Protein AF-A0AAP5I5X0-F1 (afdb_monomer)

Organism: NCBI:txid2712845

Structure (mmCIF, N/CA/C/O backbone):
data_AF-A0AAP5I5X0-F1
#
_entry.id   AF-A0AAP5I5X0-F1
#
loop_
_atom_site.group_PDB
_atom_site.id
_atom_site.type_symbol
_atom_site.label_atom_id
_atom_site.label_alt_id
_atom_site.label_comp_id
_atom_site.label_asym_id
_atom_site.label_entity_id
_atom_site.label_seq_id
_atom_site.pdbx_PDB_ins_code
_atom_site.Cartn_x
_atom_site.Cartn_y
_atom_site.Cartn_z
_atom_site.occupancy
_atom_site.B_iso_or_equiv
_atom_site.auth_seq_id
_atom_site.auth_comp_id
_atom_site.auth_asym_id
_atom_site.auth_atom_id
_atom_site.pdbx_PDB_model_num
ATOM 1 N N . MET A 1 1 ? 5.496 1.287 1.219 1.00 66.94 1 MET A N 1
ATOM 2 C CA 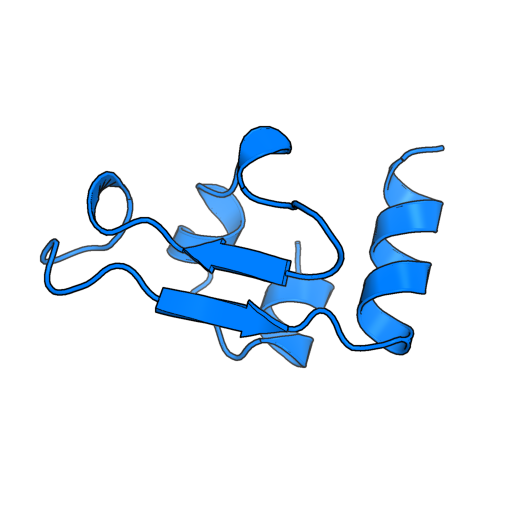. MET A 1 1 ? 4.551 2.290 1.774 1.00 66.94 1 MET A CA 1
ATOM 3 C C . MET A 1 1 ? 4.414 3.538 0.892 1.00 66.94 1 MET A C 1
ATOM 5 O O . MET A 1 1 ? 3.311 3.783 0.426 1.00 66.94 1 MET A O 1
ATOM 9 N N . PHE A 1 2 ? 5.483 4.298 0.610 1.00 75.00 2 PHE A N 1
ATOM 10 C CA . PHE A 1 2 ? 5.398 5.536 -0.196 1.00 75.00 2 PHE A CA 1
ATOM 11 C C . PHE A 1 2 ? 4.825 5.342 -1.613 1.00 75.00 2 PHE A C 1
ATOM 13 O O . PHE A 1 2 ? 4.020 6.158 -2.051 1.00 75.00 2 PHE A O 1
ATOM 20 N N . GLY A 1 3 ? 5.146 4.229 -2.286 1.00 82.44 3 GLY A N 1
ATOM 21 C CA . GLY A 1 3 ? 4.569 3.897 -3.595 1.00 82.44 3 GLY A CA 1
ATOM 22 C C . GLY A 1 3 ? 3.041 3.758 -3.571 1.00 82.44 3 GLY A C 1
ATOM 23 O O . GLY A 1 3 ? 2.363 4.294 -4.436 1.00 82.44 3 GLY A O 1
ATOM 24 N N . ILE A 1 4 ? 2.462 3.136 -2.539 1.00 84.81 4 ILE A N 1
ATOM 25 C CA . ILE A 1 4 ? 1.002 2.960 -2.453 1.00 84.81 4 ILE A CA 1
ATOM 26 C C . ILE A 1 4 ? 0.307 4.326 -2.386 1.00 84.81 4 ILE A C 1
ATOM 28 O O . ILE A 1 4 ? -0.638 4.563 -3.134 1.00 84.81 4 ILE A O 1
ATOM 32 N N . CYS A 1 5 ? 0.803 5.252 -1.559 1.00 87.06 5 CYS A N 1
ATOM 33 C CA . CYS A 1 5 ? 0.261 6.612 -1.488 1.00 87.06 5 CYS A CA 1
ATOM 34 C C . CYS A 1 5 ? 0.409 7.368 -2.816 1.00 87.06 5 CYS A C 1
ATOM 36 O O . CYS A 1 5 ? -0.525 8.058 -3.216 1.00 87.06 5 CYS A O 1
ATOM 38 N N . LEU A 1 6 ? 1.547 7.213 -3.503 1.00 86.75 6 LEU A N 1
ATOM 39 C CA . LEU A 1 6 ? 1.816 7.864 -4.787 1.00 86.75 6 LEU A CA 1
ATOM 40 C C . LEU A 1 6 ? 0.844 7.405 -5.885 1.00 86.75 6 LEU A C 1
ATOM 42 O O . LEU A 1 6 ? 0.270 8.237 -6.579 1.00 86.75 6 LEU A O 1
ATOM 46 N N . PHE A 1 7 ? 0.634 6.094 -6.018 1.00 86.00 7 PHE A N 1
ATOM 47 C CA . PHE A 1 7 ? -0.162 5.516 -7.106 1.00 86.00 7 PHE A CA 1
ATOM 48 C C . PHE A 1 7 ? -1.670 5.467 -6.821 1.00 86.00 7 PHE A C 1
ATOM 50 O O . PHE A 1 7 ? -2.466 5.432 -7.753 1.00 86.00 7 PHE A O 1
ATOM 57 N N . THR A 1 8 ? -2.091 5.468 -5.551 1.00 84.25 8 THR A N 1
ATOM 58 C CA . THR A 1 8 ? -3.521 5.347 -5.182 1.00 84.25 8 THR A CA 1
ATOM 59 C C . THR A 1 8 ? -4.121 6.607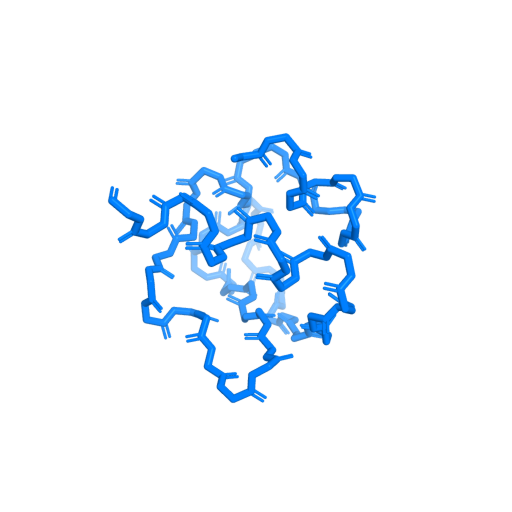 -4.557 1.00 84.25 8 THR A C 1
ATOM 61 O O . THR A 1 8 ? -5.320 6.636 -4.250 1.00 84.25 8 THR A O 1
ATOM 64 N N . GLY A 1 9 ? -3.297 7.633 -4.310 1.00 85.56 9 GLY A N 1
ATOM 65 C CA . GLY A 1 9 ? -3.705 8.866 -3.632 1.00 85.56 9 GLY A CA 1
ATOM 66 C C . GLY A 1 9 ? -4.254 8.632 -2.221 1.00 85.56 9 GLY A C 1
ATOM 67 O O . GLY A 1 9 ? -5.061 9.421 -1.729 1.00 85.56 9 GLY A O 1
ATOM 68 N N . CYS A 1 10 ? -3.909 7.510 -1.580 1.00 84.56 10 CYS A N 1
ATOM 69 C CA . CYS A 1 10 ? -4.392 7.193 -0.244 1.00 84.56 10 CYS A CA 1
ATOM 70 C C . CYS A 1 10 ? -3.696 8.012 0.840 1.00 84.56 10 CYS A C 1
ATOM 72 O O . CYS A 1 10 ? -2.580 8.509 0.681 1.00 84.56 10 CYS A O 1
ATOM 74 N N . ARG A 1 11 ? -4.357 8.121 1.993 1.00 85.25 11 ARG A N 1
ATOM 75 C CA . ARG A 1 11 ? -3.756 8.751 3.171 1.00 85.25 11 ARG A CA 1
ATOM 76 C C . ARG A 1 11 ? -2.636 7.864 3.708 1.00 85.25 11 ARG A C 1
ATOM 78 O O . ARG A 1 11 ? -2.717 6.641 3.657 1.00 85.25 11 ARG A O 1
ATOM 85 N N . VAL A 1 12 ? -1.638 8.480 4.331 1.00 85.31 12 VAL A N 1
ATOM 86 C CA . VAL A 1 12 ? -0.536 7.766 4.999 1.00 85.31 12 VAL A CA 1
ATOM 87 C C . VAL A 1 12 ? -1.066 6.743 6.012 1.00 85.31 12 VAL A C 1
ATOM 89 O O . VAL A 1 12 ? -0.597 5.610 6.048 1.00 85.31 12 VAL A O 1
ATOM 92 N N . SER A 1 13 ? -2.095 7.105 6.784 1.00 83.00 13 SER A N 1
ATOM 93 C CA . SER A 1 13 ? -2.730 6.204 7.753 1.00 83.00 13 SER A CA 1
ATOM 94 C C . SER A 1 13 ? -3.491 5.042 7.110 1.00 83.00 13 SER A C 1
ATOM 96 O O . SER A 1 13 ? -3.568 3.973 7.703 1.00 83.00 13 SER A O 1
ATOM 98 N N . GLU A 1 14 ? -4.036 5.229 5.905 1.00 82.69 14 GLU A N 1
ATOM 99 C CA . GLU A 1 14 ? -4.682 4.159 5.137 1.00 82.69 14 GLU A CA 1
ATOM 100 C C . GLU A 1 14 ? -3.643 3.158 4.647 1.00 82.69 14 GLU A C 1
ATOM 102 O O . GLU A 1 14 ? -3.817 1.960 4.845 1.00 82.69 14 GLU A O 1
ATOM 107 N N . ALA A 1 15 ? -2.542 3.653 4.075 1.00 85.25 15 ALA A N 1
ATOM 108 C CA . ALA A 1 15 ? -1.444 2.811 3.617 1.00 85.25 15 ALA A CA 1
ATOM 109 C C . ALA A 1 15 ? -0.799 2.020 4.760 1.00 85.25 15 ALA A C 1
ATOM 111 O O . ALA A 1 15 ? -0.429 0.867 4.568 1.00 85.25 15 ALA A O 1
ATOM 112 N N . LEU A 1 16 ? -0.674 2.628 5.944 1.00 85.44 16 LEU A N 1
ATOM 113 C CA . LEU A 1 16 ? -0.091 1.977 7.117 1.00 85.44 16 LEU A CA 1
ATOM 114 C C . LEU A 1 16 ? -0.999 0.881 7.696 1.00 85.44 16 LEU A C 1
ATOM 116 O O . LEU A 1 16 ? -0.510 -0.074 8.288 1.00 85.44 16 LEU A O 1
ATOM 120 N N . ALA A 1 17 ? -2.316 1.019 7.534 1.00 85.12 17 ALA A N 1
ATOM 121 C CA . ALA A 1 17 ? -3.295 0.060 8.034 1.00 85.12 17 ALA A CA 1
ATOM 122 C C . ALA A 1 17 ? -3.654 -1.046 7.025 1.00 85.12 17 ALA A C 1
ATOM 124 O O . ALA A 1 17 ? -4.467 -1.912 7.355 1.00 85.12 17 ALA A O 1
ATOM 125 N N . LEU A 1 18 ? -3.096 -1.010 5.809 1.00 86.50 18 LEU A N 1
ATOM 126 C CA . LEU A 1 18 ? -3.284 -2.062 4.812 1.00 86.50 18 LEU A CA 1
ATOM 127 C C . LEU A 1 18 ? -2.643 -3.366 5.274 1.00 86.50 18 LEU A C 1
ATOM 129 O O . LEU A 1 18 ? -1.503 -3.391 5.739 1.00 86.50 18 LEU A O 1
ATOM 133 N N . GLN A 1 19 ? -3.363 -4.461 5.067 1.00 85.75 19 GLN A N 1
ATOM 134 C CA . GLN A 1 19 ? -2.823 -5.803 5.219 1.00 85.75 19 GLN A CA 1
ATOM 135 C C . GLN A 1 19 ? -2.618 -6.448 3.851 1.00 85.75 19 GLN A C 1
ATOM 137 O O . GLN A 1 19 ? -3.251 -6.080 2.866 1.00 85.75 19 GLN A O 1
ATOM 142 N N . THR A 1 20 ? -1.783 -7.481 3.786 1.00 83.50 20 THR A N 1
ATOM 143 C CA . THR A 1 20 ? -1.617 -8.283 2.562 1.00 83.50 20 THR A CA 1
ATOM 144 C C . THR A 1 20 ? -2.937 -8.893 2.087 1.00 83.50 20 THR A C 1
ATOM 146 O O . THR A 1 20 ? -3.139 -9.050 0.892 1.00 83.50 20 THR A O 1
ATOM 149 N N . THR A 1 21 ? -3.880 -9.158 3.000 1.00 84.81 21 THR A N 1
ATOM 150 C CA . THR A 1 21 ? -5.234 -9.636 2.664 1.00 84.81 21 THR A CA 1
ATOM 151 C C . THR A 1 21 ? -6.099 -8.601 1.938 1.00 84.81 21 THR A C 1
ATOM 153 O O . THR A 1 21 ? -7.092 -8.975 1.315 1.00 84.81 21 THR A O 1
ATOM 156 N N . ASP A 1 22 ? -5.738 -7.317 2.007 1.00 85.56 22 ASP A N 1
ATOM 157 C CA . ASP A 1 22 ? -6.414 -6.226 1.294 1.00 85.56 22 ASP A CA 1
ATOM 1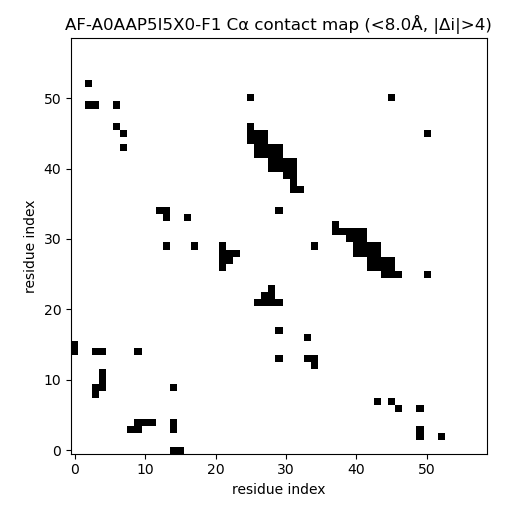58 C C . ASP A 1 22 ? -5.929 -6.062 -0.147 1.00 85.56 22 ASP A C 1
ATOM 160 O O . ASP A 1 22 ? -6.576 -5.370 -0.936 1.00 85.56 22 ASP A O 1
ATOM 164 N N . LEU A 1 23 ? -4.805 -6.698 -0.483 1.00 86.62 23 LEU A N 1
ATOM 165 C CA . LEU A 1 23 ? -4.245 -6.765 -1.823 1.00 86.62 23 LEU A CA 1
ATOM 166 C C . LEU A 1 23 ? -4.748 -8.055 -2.472 1.00 86.62 23 LEU A C 1
ATOM 168 O O . LEU A 1 23 ? -4.292 -9.149 -2.137 1.00 86.62 23 LEU A O 1
ATOM 172 N N . LYS A 1 24 ? -5.716 -7.955 -3.385 1.00 83.88 24 LYS A N 1
ATOM 173 C CA . LYS A 1 24 ? -6.282 -9.143 -4.035 1.00 83.88 24 LYS A CA 1
ATOM 174 C C . LYS A 1 24 ? -6.598 -8.886 -5.497 1.00 83.88 24 LYS A C 1
ATOM 176 O O . LYS A 1 24 ? -7.184 -7.864 -5.840 1.00 83.88 24 LYS A O 1
ATOM 181 N N . SER A 1 25 ? -6.217 -9.838 -6.348 1.00 81.44 25 SER A N 1
ATOM 182 C CA . SER A 1 25 ? -6.546 -9.858 -7.780 1.00 81.44 25 SER A CA 1
ATOM 183 C C . SER A 1 25 ? -6.229 -8.550 -8.517 1.00 81.44 25 SER A C 1
ATOM 185 O O . SER A 1 25 ? -7.012 -8.107 -9.346 1.00 81.44 25 SER A O 1
ATOM 187 N N . GLY A 1 26 ? -5.104 -7.905 -8.189 1.00 84.12 26 GLY A N 1
ATOM 188 C CA . GLY A 1 26 ? -4.730 -6.633 -8.812 1.00 84.12 26 GLY A CA 1
ATOM 189 C C . GLY A 1 26 ? -5.510 -5.426 -8.289 1.00 84.12 26 GLY A C 1
ATOM 190 O O . GLY A 1 26 ? -5.528 -4.396 -8.944 1.00 84.12 26 GLY A O 1
ATOM 191 N N . THR A 1 27 ? -6.138 -5.520 -7.117 1.00 88.62 27 THR A N 1
ATOM 192 C CA . THR A 1 27 ? -6.847 -4.403 -6.479 1.00 88.62 27 THR A CA 1
ATOM 193 C C . THR A 1 27 ? -6.430 -4.234 -5.023 1.00 88.62 27 THR A C 1
ATOM 195 O O . THR A 1 27 ? -6.056 -5.197 -4.348 1.00 88.62 27 THR A O 1
ATOM 198 N N . ILE A 1 28 ? -6.499 -2.996 -4.537 1.00 90.00 28 ILE A N 1
ATOM 199 C CA . ILE A 1 28 ? -6.284 -2.622 -3.140 1.00 90.00 28 ILE A CA 1
ATOM 200 C C . ILE A 1 28 ? -7.620 -2.217 -2.536 1.00 90.00 28 ILE A C 1
ATOM 202 O O . ILE A 1 28 ? -8.265 -1.268 -2.992 1.00 90.00 28 ILE A O 1
ATOM 206 N N . THR A 1 29 ? -8.021 -2.908 -1.474 1.00 89.56 29 THR A N 1
ATOM 207 C CA . THR A 1 29 ? -9.237 -2.582 -0.729 1.00 89.56 29 THR A CA 1
ATOM 208 C C . THR A 1 29 ? -8.906 -1.757 0.509 1.00 89.56 29 THR A C 1
ATOM 210 O O . THR A 1 29 ? -8.402 -2.259 1.508 1.00 89.56 29 THR A O 1
ATOM 213 N N . PHE A 1 30 ? -9.268 -0.479 0.493 1.00 86.81 30 PHE A N 1
ATOM 214 C CA . PHE A 1 30 ? -9.166 0.391 1.660 1.00 86.81 30 PHE A CA 1
ATOM 215 C C . PHE A 1 30 ? -10.425 0.251 2.518 1.00 86.81 30 PHE A C 1
ATOM 217 O O . PHE A 1 30 ? -11.489 0.788 2.185 1.00 86.81 30 PHE A O 1
ATOM 224 N N . ARG A 1 31 ? -10.319 -0.494 3.625 1.00 80.50 31 ARG A N 1
ATOM 225 C CA . ARG A 1 31 ? -11.455 -0.786 4.511 1.00 80.50 31 ARG A CA 1
ATOM 226 C C . ARG A 1 31 ? -11.924 0.450 5.282 1.00 80.50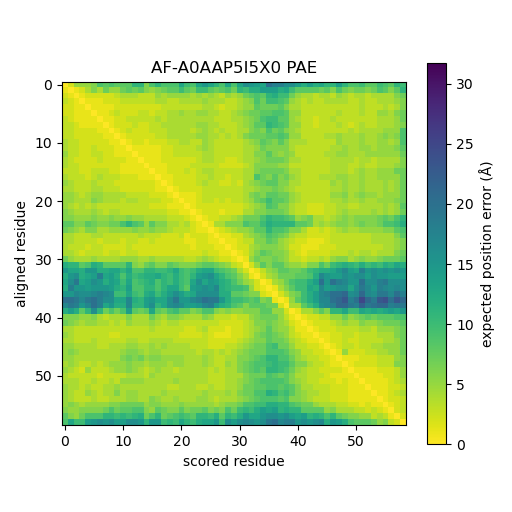 31 ARG A C 1
ATOM 228 O O . ARG A 1 31 ? -11.152 1.205 5.868 1.00 80.50 31 ARG A O 1
ATOM 235 N N . LYS A 1 32 ? -13.246 0.589 5.404 1.00 74.94 32 LYS A N 1
ATOM 236 C CA . LYS A 1 32 ? -13.898 1.549 6.309 1.00 74.94 32 LYS A CA 1
ATOM 237 C C . LYS A 1 32 ? -13.399 1.440 7.759 1.00 74.94 32 LYS A C 1
ATOM 239 O O . LYS A 1 32 ? -13.325 2.445 8.454 1.00 74.94 32 LYS A O 1
ATOM 244 N N . SER A 1 33 ? -13.098 0.235 8.244 1.00 67.94 33 SER A N 1
ATOM 245 C CA . SER A 1 33 ? -12.726 0.005 9.647 1.00 67.94 33 SER A CA 1
ATOM 246 C C . SER A 1 33 ? -11.414 0.681 10.054 1.00 67.94 33 SER A C 1
ATOM 248 O O . SER A 1 33 ? -11.245 0.958 11.240 1.00 67.94 33 SER A O 1
ATOM 250 N N . THR A 1 34 ? -10.535 0.972 9.091 1.00 61.62 34 THR A N 1
ATOM 251 C CA . THR A 1 34 ? -9.201 1.553 9.302 1.00 61.62 34 THR A CA 1
ATOM 252 C C . THR A 1 34 ? -9.124 3.047 8.966 1.00 61.62 34 THR A C 1
ATOM 254 O O . THR A 1 34 ? -8.126 3.699 9.262 1.00 61.62 34 THR A O 1
ATOM 257 N N . THR A 1 35 ? -10.186 3.634 8.401 1.00 59.47 35 THR A N 1
ATOM 258 C CA . THR A 1 35 ? -10.229 5.055 8.029 1.00 59.47 35 THR A CA 1
ATOM 259 C C . THR A 1 35 ? -10.849 5.922 9.124 1.00 59.47 35 THR A C 1
ATOM 261 O O . THR A 1 35 ? -11.908 5.615 9.678 1.00 59.47 35 THR A O 1
ATOM 264 N N . LYS A 1 36 ? -10.213 7.064 9.428 1.00 51.00 36 LYS A N 1
ATOM 265 C CA . LYS A 1 36 ? -10.752 8.072 10.360 1.00 51.00 36 LYS A CA 1
ATOM 266 C C . LYS A 1 36 ? -12.113 8.559 9.843 1.00 51.00 36 LYS A C 1
ATOM 268 O O . LYS A 1 36 ? -12.191 9.127 8.757 1.00 51.00 36 LYS A O 1
ATOM 273 N N . GLY A 1 37 ? -13.170 8.304 10.616 1.00 65.94 37 GLY A N 1
ATOM 274 C CA . GLY A 1 37 ? -14.564 8.617 10.272 1.00 65.94 37 GLY A CA 1
ATOM 275 C C . GLY A 1 37 ? -15.387 7.433 9.749 1.00 65.94 37 GLY A C 1
ATOM 276 O O . GLY A 1 37 ? -16.609 7.525 9.736 1.00 65.94 37 GLY A O 1
ATOM 277 N N . LYS A 1 38 ? -14.755 6.310 9.367 1.00 64.38 38 LYS A N 1
ATOM 278 C CA . LYS A 1 38 ? -15.427 5.066 8.946 1.00 64.38 38 LYS A CA 1
ATOM 279 C C . LYS A 1 38 ? -16.567 5.285 7.927 1.00 64.38 38 LYS A C 1
ATOM 281 O O . LYS A 1 38 ? -17.637 4.679 8.033 1.00 64.38 38 LYS A O 1
ATOM 286 N N . LEU A 1 39 ? -16.352 6.161 6.947 1.00 64.06 39 LEU A N 1
ATOM 287 C CA . LEU A 1 39 ? -17.412 6.620 6.045 1.00 64.06 39 LEU A CA 1
ATOM 288 C C . LEU A 1 39 ? -17.723 5.603 4.935 1.00 64.06 39 LEU A C 1
ATOM 290 O O . LEU A 1 39 ? -18.890 5.281 4.727 1.00 64.06 39 LEU A O 1
ATOM 294 N N . LYS A 1 40 ? -16.708 5.047 4.253 1.00 72.50 40 LYS A N 1
ATOM 295 C CA . LYS A 1 40 ? -16.913 4.100 3.140 1.00 72.50 40 LYS A CA 1
ATOM 296 C C . LYS A 1 40 ? -15.662 3.255 2.865 1.00 72.50 40 LYS A C 1
ATOM 298 O O . LYS A 1 40 ? -14.550 3.759 2.980 1.00 72.50 40 LYS A O 1
ATOM 303 N N . THR A 1 41 ? -15.849 1.985 2.499 1.00 83.81 41 THR A N 1
ATOM 304 C CA . THR A 1 41 ? -14.789 1.142 1.916 1.00 83.81 41 THR A CA 1
ATOM 305 C C . THR A 1 41 ? -14.636 1.507 0.443 1.00 83.81 41 THR A C 1
ATOM 307 O O . THR A 1 41 ? -15.646 1.638 -0.253 1.00 83.81 41 THR A O 1
ATOM 310 N N . ARG A 1 42 ? -13.401 1.667 -0.036 1.00 86.25 42 ARG A N 1
ATOM 311 C CA . ARG A 1 42 ? -13.116 1.931 -1.455 1.00 86.25 42 ARG A CA 1
ATOM 312 C C . ARG A 1 42 ? -12.116 0.920 -1.998 1.00 86.25 42 ARG A C 1
ATOM 314 O O . ARG A 1 42 ? -11.222 0.495 -1.272 1.00 86.25 42 ARG A O 1
ATOM 321 N N . VAL A 1 43 ? -12.278 0.563 -3.263 1.00 88.19 43 VAL A N 1
ATOM 322 C CA . VAL A 1 43 ? -11.381 -0.338 -3.990 1.00 88.19 43 VAL A CA 1
ATOM 323 C C . VAL A 1 43 ? -10.681 0.478 -5.068 1.00 88.19 43 VAL A C 1
ATOM 325 O O . VAL A 1 43 ? -11.316 1.323 -5.699 1.00 88.19 43 VAL A O 1
ATOM 328 N N . VAL A 1 44 ? -9.375 0.278 -5.215 1.00 89.06 44 VAL A N 1
ATOM 329 C CA . VAL A 1 44 ? -8.543 0.942 -6.222 1.00 89.06 44 VA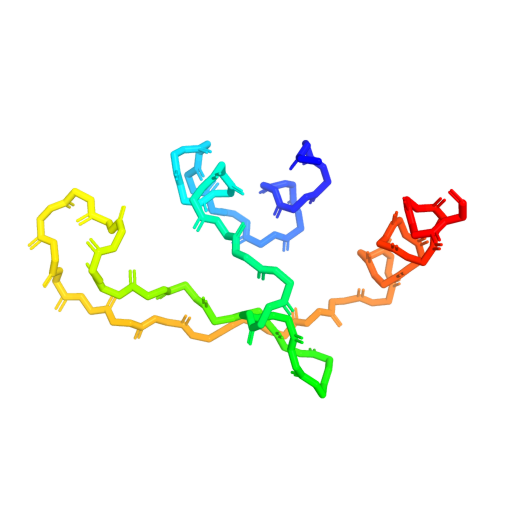L A CA 1
ATOM 330 C C . VAL A 1 44 ? -7.765 -0.124 -6.978 1.00 89.06 44 VAL A C 1
ATOM 332 O O . VAL A 1 44 ? -7.189 -1.013 -6.354 1.00 89.06 44 VAL A O 1
ATOM 335 N N . ASP A 1 45 ? -7.727 -0.028 -8.301 1.00 88.88 45 ASP A N 1
ATOM 336 C CA . ASP A 1 45 ? -6.952 -0.949 -9.126 1.00 88.88 45 ASP A CA 1
ATOM 337 C C . ASP A 1 45 ? -5.446 -0.695 -8.971 1.00 88.88 45 ASP A C 1
ATOM 339 O O . ASP A 1 45 ? -4.977 0.447 -8.910 1.00 88.88 45 ASP A O 1
ATOM 343 N N . ILE A 1 46 ? -4.673 -1.776 -8.893 1.00 87.94 46 ILE A N 1
ATOM 344 C CA . ILE A 1 46 ? -3.214 -1.741 -8.849 1.00 87.94 46 ILE A CA 1
ATOM 345 C C . ILE A 1 46 ? -2.719 -1.497 -10.270 1.00 87.94 46 ILE A C 1
ATOM 347 O O . ILE A 1 46 ? -2.822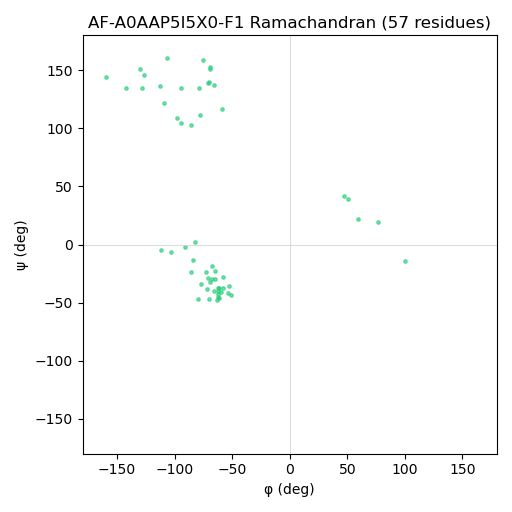 -2.354 -11.145 1.00 87.94 46 ILE A O 1
ATOM 351 N N . GLN A 1 47 ? -2.145 -0.321 -10.491 1.00 86.00 47 GLN A N 1
ATOM 352 C CA . GLN A 1 47 ? -1.461 -0.013 -11.742 1.00 86.00 47 GLN A CA 1
ATOM 353 C C . GLN A 1 47 ? -0.167 -0.824 -11.871 1.00 86.00 47 GLN A C 1
ATOM 355 O O . GLN A 1 47 ? 0.468 -1.147 -10.867 1.00 86.00 47 GLN A O 1
ATOM 360 N N . ALA A 1 48 ? 0.261 -1.097 -13.107 1.00 84.44 48 ALA A N 1
ATOM 361 C CA . ALA A 1 48 ? 1.441 -1.919 -13.396 1.00 84.44 48 ALA A CA 1
ATOM 362 C C . ALA A 1 48 ? 2.701 -1.468 -12.625 1.00 84.44 48 ALA A C 1
ATOM 364 O O . ALA A 1 48 ? 3.359 -2.292 -11.999 1.00 84.44 48 ALA A O 1
ATOM 365 N N . GLY A 1 49 ? 2.965 -0.157 -12.554 1.00 84.25 49 GLY A N 1
ATOM 366 C CA . GLY A 1 49 ? 4.108 0.373 -11.797 1.00 84.25 49 GLY A CA 1
ATOM 367 C C . GLY A 1 49 ? 4.028 0.134 -10.282 1.00 84.25 49 GLY A C 1
ATOM 368 O O . GLY A 1 49 ? 5.050 -0.046 -9.625 1.00 84.25 49 GLY A O 1
ATOM 369 N N . LEU A 1 50 ? 2.820 0.069 -9.709 1.00 85.38 50 LEU 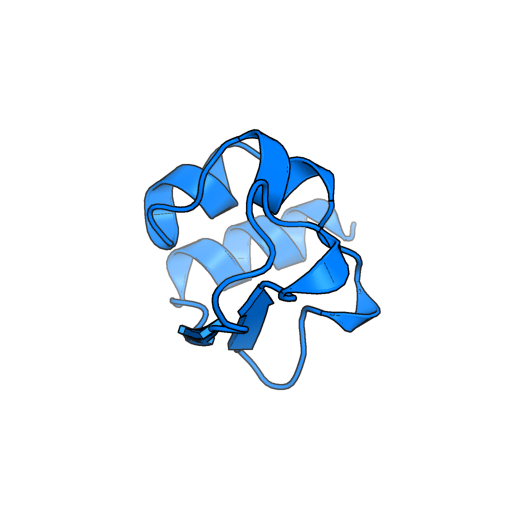A N 1
ATOM 370 C CA . LEU A 1 50 ? 2.641 -0.304 -8.304 1.00 85.38 50 LEU A CA 1
ATOM 371 C C . LEU A 1 50 ? 2.784 -1.818 -8.100 1.00 85.38 50 LEU A C 1
ATOM 373 O O . LEU A 1 50 ? 3.286 -2.237 -7.059 1.00 85.38 50 LEU A O 1
ATOM 377 N N . ALA A 1 51 ? 2.367 -2.632 -9.074 1.00 84.88 51 ALA A N 1
ATOM 378 C CA . ALA A 1 51 ? 2.524 -4.083 -9.021 1.00 84.88 51 ALA A CA 1
ATOM 379 C C . ALA A 1 51 ? 4.004 -4.492 -8.983 1.00 84.88 51 ALA A C 1
ATOM 381 O O . ALA A 1 51 ? 4.369 -5.334 -8.168 1.00 84.88 51 ALA A O 1
ATOM 382 N N . GLU A 1 52 ? 4.856 -3.856 -9.791 1.00 85.81 52 GLU A N 1
ATOM 383 C CA . GLU A 1 52 ? 6.309 -4.090 -9.776 1.00 85.81 52 GLU A CA 1
ATOM 384 C C . GLU A 1 52 ? 6.930 -3.738 -8.418 1.00 85.81 52 GLU A C 1
ATOM 386 O O . GLU A 1 52 ? 7.653 -4.546 -7.838 1.00 85.81 52 GLU A O 1
ATOM 391 N N . LEU A 1 53 ? 6.576 -2.576 -7.859 1.00 85.00 53 LEU A N 1
ATOM 392 C CA . LEU A 1 53 ? 7.040 -2.156 -6.532 1.00 85.00 53 LEU A CA 1
ATOM 393 C C . LEU A 1 53 ? 6.578 -3.099 -5.411 1.00 85.00 53 LEU A C 1
ATOM 395 O O . LEU A 1 53 ? 7.308 -3.318 -4.446 1.00 85.00 53 LEU A O 1
ATOM 399 N N . LEU A 1 54 ? 5.356 -3.630 -5.505 1.00 81.94 54 LEU A N 1
ATOM 400 C CA . LEU A 1 54 ? 4.833 -4.597 -4.537 1.00 81.94 54 LEU A CA 1
ATOM 401 C C . LEU A 1 54 ? 5.509 -5.966 -4.679 1.00 81.94 54 LEU A C 1
ATOM 403 O O . LEU A 1 54 ? 5.779 -6.604 -3.662 1.00 81.94 54 LEU A O 1
ATOM 407 N N . ALA A 1 55 ? 5.796 -6.397 -5.909 1.00 82.50 55 ALA A N 1
ATOM 408 C CA . ALA A 1 55 ? 6.497 -7.646 -6.184 1.00 82.50 55 ALA A CA 1
ATOM 409 C C . ALA A 1 55 ? 7.944 -7.614 -5.669 1.00 82.50 55 ALA A C 1
ATOM 411 O O . ALA A 1 55 ? 8.403 -8.597 -5.093 1.00 82.50 55 ALA A O 1
ATOM 412 N N . ASP A 1 56 ? 8.639 -6.483 -5.815 1.00 83.88 56 ASP A N 1
ATOM 413 C CA . ASP A 1 56 ? 10.001 -6.319 -5.295 1.00 83.88 56 ASP A CA 1
ATOM 414 C C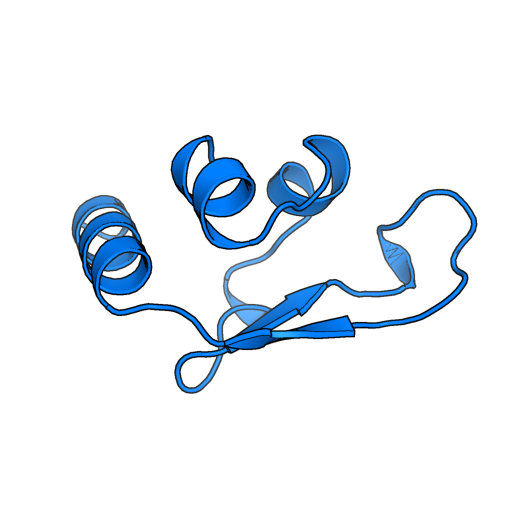 . ASP A 1 56 ? 10.039 -6.276 -3.758 1.00 83.88 56 ASP A C 1
ATOM 416 O O . ASP A 1 56 ? 10.965 -6.785 -3.138 1.00 83.88 56 ASP A O 1
ATOM 420 N N . TYR A 1 57 ? 8.990 -5.747 -3.117 1.00 79.62 57 TYR A N 1
ATOM 421 C CA . TYR A 1 57 ? 8.877 -5.733 -1.654 1.00 79.62 57 TYR A CA 1
ATOM 422 C C . TYR A 1 57 ? 8.584 -7.113 -1.037 1.00 79.62 57 TYR A C 1
ATOM 424 O O . TYR A 1 57 ? 8.858 -7.323 0.141 1.00 79.62 57 TYR A O 1
ATOM 432 N N . GLN A 1 58 ? 8.000 -8.045 -1.797 1.00 67.44 58 GLN A N 1
ATOM 433 C CA . GLN A 1 58 ? 7.718 -9.411 -1.334 1.00 67.44 58 GLN A CA 1
ATOM 434 C C . GLN A 1 58 ? 8.925 -10.364 -1.423 1.00 67.44 58 GLN A C 1
ATOM 436 O O . GLN A 1 58 ? 8.764 -11.546 -1.112 1.00 67.44 58 GLN A O 1
ATOM 441 N N . ARG A 1 59 ? 10.098 -9.879 -1.851 1.00 54.06 59 ARG A N 1
ATOM 442 C CA . ARG A 1 59 ? 11.336 -10.666 -1.920 1.00 54.06 59 ARG A CA 1
ATOM 443 C C . ARG A 1 59 ? 12.022 -10.868 -0.574 1.00 54.06 59 ARG A C 1
ATOM 445 O O . ARG A 1 59 ? 11.948 -9.965 0.287 1.00 54.06 59 ARG A O 1
#

pLDDT: mean 80.75, std 9.2, range [51.0, 90.0]

Sequence (59 aa):
MFGICLFTGCRVSEALALQTTDLKSGTITFRKSTTKGKLKTRVVDIQAGLAELLADYQR

Foldseek 3Di:
DVLCCVPVVDDPQQVVPFDPVQCPPQKGWRALVRDDVSPDIDIDGHDPVNVVVVVVVVD

Mean predicted aligned error: 5.57 Å

Radius of gyration: 10.97 Å; Cα contacts (8 Å, |Δi|>4): 61; chains: 1; bounding box: 29×20×24 Å

Solvent-accessible surface area (backbone atoms only — not comparable to full-atom values): 3654 Å² total; per-residue (Å²): 105,71,62,57,33,70,79,66,71,47,53,72,65,49,55,69,64,59,52,75,86,33,54,49,97,62,30,40,51,49,54,23,92,66,40,96,80,50,81,64,65,48,75,43,76,55,49,72,75,54,49,53,56,51,56,62,66,74,106

Secondary structure (DSSP, 8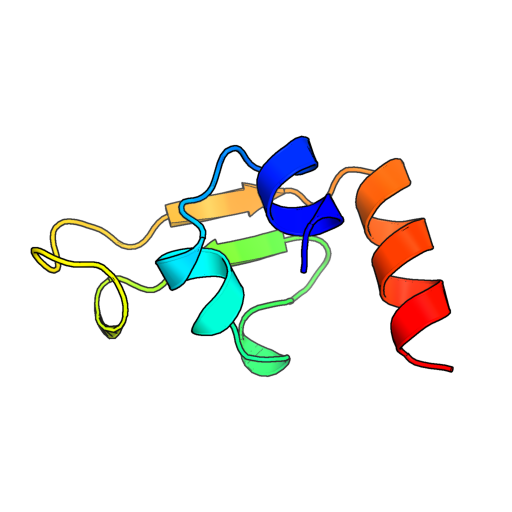-state):
-HHHHHHH---HHHHHT--GGGEETTEEEE-GGGSTT----EEEE--HHHHHHHHHHT-

InterPro domains:
  IPR002104 Integrase, catalytic domain [PS51898] (1-59)
  IPR011010 DNA breaking-rejoining enzyme, catalytic core [SSF56349] (1-58)
  IPR013762 Integrase-like, catalytic domain superfamily [G3DSA:1.10.443.10] (1-59)